Protein AF-A0A812LYB4-F1 (afdb_monomer)

Foldseek 3Di:
DQAPLLVQLLDPDHPLLVSLVVLVVVCVVQVLQSVQNVVLLVCLQVQQDPVDRRGSVLVPPDFLLVSLVVSVVVSVCCCVPVVDDSVCGLVPDPPSSSVSSNVCVVVSVVSNCVDPPNPVCCVVVVVNVVRNVVSNVVVPDPDDPPPPPDPPDD

Secondary structure (DSSP, 8-state):
---HHHHHHTSSS--HHHHHHHHHHHHHH-HHHHHHHHHHHHHHHTT--TT----GGGTTT--HHHHHHHHHHHHHHHHHHH---TTS-TTT---HHHHHHHHHHHHHHHHHHHSSSHHHHHHHHHHHHHHHHHHHHHHTS-------------

Sequence (154 aa):
MKAPLVRALRAKTPDLRKVASTWLDRFAADRHAALAELVQLILVVADLPSQTTVVKEDLQDREPNEVVTELTASLALETTERGADFTQHWLVSREKGAQRVRENYPNIWRELVLAPPVDALLGNLLQLLRAWTLAFAECLRPSDVTPAANHRSQ

Solvent-accessible surface area (backbone atoms only — not comparable to full-atom values): 8882 Å² total; per-residue (Å²): 136,91,40,69,59,51,55,47,36,36,41,97,78,58,60,46,62,59,52,32,53,54,47,50,54,40,32,76,74,38,51,44,50,40,46,18,35,50,51,41,41,49,38,52,69,70,46,50,70,87,82,72,75,55,46,30,78,72,46,57,99,53,58,52,51,61,46,46,52,50,52,51,52,52,52,53,48,45,38,72,77,66,63,56,70,69,84,75,25,41,89,73,37,83,48,69,46,45,44,33,32,62,70,40,49,68,53,40,55,52,33,51,66,72,39,84,70,40,69,75,44,47,59,57,51,48,51,50,49,48,47,42,51,49,29,55,55,56,72,67,52,92,76,82,85,71,75,79,75,80,83,75,80,128

Radius of gyration: 18.03 Å; Cα contacts (8 Å, |Δi|>4): 125; chains: 1; bounding box: 38×56×48 Å

Mean predicted aligned error: 10.41 Å

pLDDT: mean 72.7, std 14.79, range [39.5, 93.38]

Structure (mmCIF, N/CA/C/O backbone):
data_AF-A0A812LYB4-F1
#
_entry.id   AF-A0A812LYB4-F1
#
loop_
_atom_site.group_PDB
_atom_site.id
_atom_site.type_symbol
_atom_site.label_atom_id
_atom_site.label_alt_id
_atom_site.label_comp_id
_atom_site.label_asym_id
_atom_site.label_entity_id
_atom_site.label_seq_id
_atom_site.pdbx_PDB_ins_code
_atom_site.Cartn_x
_atom_site.Cartn_y
_atom_site.Cartn_z
_atom_site.occupancy
_atom_site.B_iso_or_equiv
_atom_site.auth_seq_id
_atom_site.auth_comp_id
_atom_site.auth_asym_id
_atom_site.auth_atom_id
_atom_site.pdbx_PDB_model_num
ATOM 1 N N . MET A 1 1 ? 7.680 -12.376 7.725 1.00 42.12 1 MET A N 1
ATOM 2 C CA . MET A 1 1 ? 7.919 -11.170 6.895 1.00 42.12 1 MET A CA 1
ATOM 3 C C . MET A 1 1 ? 6.550 -10.616 6.503 1.00 42.12 1 MET A C 1
ATOM 5 O O . MET A 1 1 ? 5.828 -11.332 5.824 1.00 42.12 1 MET A O 1
ATOM 9 N N . LYS A 1 2 ? 6.157 -9.444 7.026 1.00 54.75 2 LYS A N 1
ATOM 10 C CA . LYS A 1 2 ? 4.749 -9.008 7.180 1.00 54.75 2 LYS A CA 1
ATOM 11 C C . LYS A 1 2 ? 4.159 -8.126 6.046 1.00 54.75 2 LYS A C 1
ATOM 13 O O . LYS A 1 2 ? 3.094 -7.569 6.234 1.00 54.75 2 LYS A O 1
ATOM 18 N N . ALA A 1 3 ? 4.780 -8.021 4.864 1.00 67.81 3 ALA A N 1
ATOM 19 C CA . ALA A 1 3 ? 4.234 -7.219 3.750 1.00 67.81 3 ALA A CA 1
ATOM 20 C C . ALA A 1 3 ? 4.490 -7.879 2.375 1.00 67.81 3 ALA A C 1
ATOM 22 O O . ALA A 1 3 ? 5.550 -7.661 1.771 1.00 67.81 3 ALA A O 1
ATOM 23 N N . PRO A 1 4 ? 3.569 -8.730 1.882 1.00 82.00 4 PRO A N 1
ATOM 24 C CA . PRO A 1 4 ? 3.719 -9.444 0.614 1.00 82.00 4 PRO A CA 1
ATOM 25 C C . PRO A 1 4 ? 3.932 -8.519 -0.591 1.00 82.00 4 PRO A C 1
ATOM 27 O O . PRO A 1 4 ? 4.794 -8.813 -1.421 1.00 82.0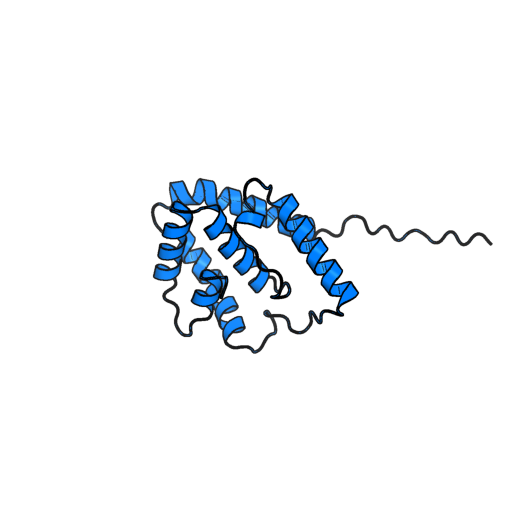0 4 PRO A O 1
ATOM 30 N N . LEU A 1 5 ? 3.221 -7.386 -0.657 1.00 86.94 5 LEU A N 1
ATOM 31 C CA . LEU A 1 5 ? 3.368 -6.408 -1.739 1.00 86.94 5 LEU A CA 1
ATOM 32 C C . LEU A 1 5 ? 4.767 -5.765 -1.775 1.00 86.94 5 LEU A C 1
ATOM 34 O O . LEU A 1 5 ? 5.444 -5.820 -2.800 1.00 86.94 5 LEU A O 1
ATOM 38 N N . VAL A 1 6 ? 5.268 -5.253 -0.644 1.00 86.56 6 VAL A N 1
ATOM 39 C CA . VAL A 1 6 ? 6.634 -4.694 -0.547 1.00 86.56 6 VAL A CA 1
ATOM 40 C C . VAL A 1 6 ? 7.680 -5.745 -0.921 1.00 86.56 6 VAL A C 1
ATOM 42 O O . VAL A 1 6 ? 8.603 -5.472 -1.688 1.00 86.56 6 VAL A O 1
ATOM 45 N N . ARG A 1 7 ? 7.534 -6.981 -0.424 1.00 87.31 7 ARG A N 1
ATOM 46 C CA . ARG A 1 7 ? 8.443 -8.085 -0.765 1.00 87.31 7 ARG A CA 1
ATOM 47 C C . ARG A 1 7 ? 8.448 -8.370 -2.267 1.00 87.31 7 ARG A C 1
ATOM 49 O O . ARG A 1 7 ? 9.522 -8.596 -2.823 1.00 87.31 7 ARG A O 1
ATOM 56 N N . ALA A 1 8 ? 7.282 -8.365 -2.907 1.00 89.81 8 ALA A N 1
ATOM 57 C CA . ALA A 1 8 ? 7.168 -8.590 -4.340 1.00 89.81 8 ALA A CA 1
ATOM 58 C C . ALA A 1 8 ? 7.903 -7.502 -5.137 1.00 89.81 8 ALA A C 1
ATOM 60 O O . ALA A 1 8 ? 8.684 -7.825 -6.027 1.00 89.81 8 ALA A O 1
ATOM 61 N N . LEU A 1 9 ? 7.755 -6.232 -4.753 1.00 88.88 9 LEU A N 1
ATOM 62 C CA . LEU A 1 9 ? 8.406 -5.104 -5.429 1.00 88.88 9 LEU A CA 1
ATOM 63 C C . LEU A 1 9 ? 9.926 -5.016 -5.182 1.00 88.88 9 LEU A C 1
ATOM 65 O O . LEU A 1 9 ? 10.640 -4.401 -5.972 1.00 88.88 9 LEU A O 1
ATOM 69 N N . ARG A 1 10 ? 10.449 -5.669 -4.130 1.00 88.00 10 ARG A N 1
ATOM 70 C CA . ARG A 1 10 ? 11.902 -5.814 -3.873 1.00 88.00 10 ARG A CA 1
ATOM 71 C C . ARG A 1 10 ? 12.581 -6.871 -4.753 1.00 88.00 10 ARG A C 1
ATOM 73 O O . ARG A 1 10 ? 13.821 -6.935 -4.794 1.00 88.00 10 ARG A O 1
ATOM 80 N N . ALA A 1 11 ? 11.808 -7.732 -5.420 1.00 88.12 11 ALA A N 1
ATOM 81 C CA . ALA A 1 11 ? 12.349 -8.788 -6.270 1.00 88.12 11 ALA A CA 1
ATOM 82 C C . ALA A 1 11 ? 13.200 -8.200 -7.407 1.00 88.12 11 ALA A C 1
ATOM 84 O O . ALA A 1 11 ? 12.972 -7.084 -7.860 1.00 88.12 11 ALA A O 1
ATOM 85 N N . LYS A 1 12 ? 14.215 -8.943 -7.866 1.00 86.81 12 LYS A N 1
ATOM 86 C CA . LYS A 1 12 ? 15.143 -8.465 -8.911 1.00 86.81 12 LYS A CA 1
ATOM 87 C C . LYS A 1 12 ? 14.432 -8.191 -10.242 1.00 86.81 12 LYS A C 1
ATOM 89 O O . LYS A 1 12 ? 14.823 -7.275 -10.950 1.00 86.81 12 LYS A O 1
ATOM 94 N N . THR A 1 13 ? 13.422 -8.994 -10.558 1.00 88.31 13 THR A N 1
ATOM 95 C CA . THR A 1 13 ? 12.622 -8.929 -11.786 1.00 88.31 13 THR A CA 1
ATOM 96 C C . THR A 1 13 ? 11.178 -9.294 -11.433 1.00 88.31 13 THR A C 1
ATOM 98 O O . THR A 1 13 ? 10.793 -10.458 -11.581 1.00 88.31 13 THR A O 1
ATOM 101 N N . PRO A 1 14 ? 10.403 -8.367 -10.846 1.00 90.00 14 PRO A N 1
ATOM 102 C CA . PRO A 1 14 ? 9.025 -8.651 -10.486 1.00 90.00 14 PRO A CA 1
ATOM 103 C C . PRO A 1 14 ? 8.144 -8.689 -11.736 1.00 90.00 14 PRO A C 1
ATOM 105 O O . PRO A 1 14 ? 8.209 -7.801 -12.582 1.00 90.00 14 PRO A O 1
ATOM 108 N N . ASP A 1 15 ? 7.283 -9.699 -11.826 1.00 93.38 15 ASP A N 1
ATOM 109 C CA . ASP A 1 15 ? 6.164 -9.695 -12.768 1.00 93.38 15 ASP A CA 1
ATOM 110 C C . ASP A 1 15 ? 5.037 -8.847 -12.167 1.00 93.38 15 ASP A C 1
ATOM 112 O O . ASP A 1 15 ? 4.226 -9.329 -11.375 1.00 93.38 15 ASP A O 1
ATOM 116 N N . LEU A 1 16 ? 5.036 -7.553 -12.485 1.00 91.44 16 LEU A N 1
ATOM 117 C CA . LEU A 1 16 ? 4.128 -6.585 -11.868 1.00 91.44 16 LEU A CA 1
ATOM 118 C C . LEU A 1 16 ? 2.659 -6.851 -12.192 1.00 91.44 16 LEU A C 1
ATOM 120 O O . LEU A 1 16 ? 1.810 -6.630 -11.331 1.00 91.44 16 LEU A O 1
ATOM 124 N N . ARG A 1 17 ? 2.364 -7.404 -13.372 1.00 90.56 17 ARG A N 1
ATOM 125 C CA . ARG A 1 17 ? 1.006 -7.809 -13.742 1.00 90.56 17 ARG A CA 1
ATOM 126 C C . ARG A 1 17 ? 0.517 -8.931 -12.837 1.00 90.56 17 ARG A C 1
ATOM 128 O O . ARG A 1 17 ? -0.581 -8.859 -12.287 1.00 90.56 17 ARG A O 1
ATOM 135 N N . LYS A 1 18 ? 1.353 -9.952 -12.62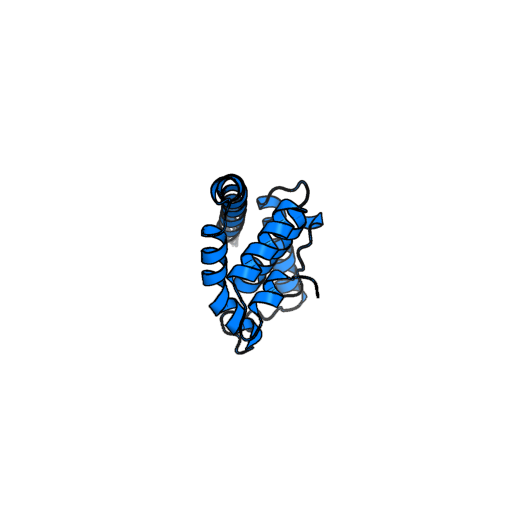5 1.00 91.06 18 LYS A N 1
ATOM 136 C CA . LYS A 1 18 ? 1.040 -11.046 -11.700 1.00 91.06 18 LYS A CA 1
ATOM 137 C C . LYS A 1 18 ? 0.914 -10.555 -10.260 1.00 91.06 18 LYS A C 1
ATOM 139 O O . LYS A 1 18 ? 0.033 -11.020 -9.538 1.00 91.06 18 LYS A O 1
ATOM 144 N N . VAL A 1 19 ? 1.769 -9.623 -9.836 1.00 91.69 19 VAL A N 1
ATOM 145 C CA . VAL A 1 19 ? 1.698 -9.016 -8.497 1.00 91.69 19 VAL A CA 1
ATOM 146 C C . VAL A 1 19 ? 0.380 -8.265 -8.308 1.00 91.69 19 VAL A C 1
ATOM 148 O O . VAL A 1 19 ? -0.278 -8.490 -7.295 1.00 91.69 19 VAL A O 1
ATOM 151 N N . ALA A 1 20 ? -0.028 -7.445 -9.282 1.00 89.06 20 ALA A N 1
ATOM 152 C CA . ALA A 1 20 ? -1.298 -6.722 -9.256 1.00 89.06 20 ALA A CA 1
ATOM 153 C C . ALA A 1 20 ? -2.488 -7.686 -9.193 1.00 89.06 20 ALA A C 1
ATOM 155 O O . ALA A 1 20 ? -3.290 -7.589 -8.271 1.00 89.06 20 ALA A O 1
ATOM 156 N N . SER A 1 21 ? -2.547 -8.673 -10.094 1.00 87.94 21 SER A N 1
ATOM 157 C CA . SER A 1 21 ? -3.603 -9.697 -10.098 1.00 87.94 21 SER A CA 1
ATOM 158 C C . SER A 1 21 ? -3.697 -10.423 -8.755 1.00 87.94 21 SER A C 1
ATOM 160 O O . SER A 1 21 ? -4.769 -10.508 -8.173 1.00 87.94 21 SER A O 1
ATOM 162 N N . THR A 1 22 ? -2.563 -10.874 -8.213 1.00 90.25 22 THR A N 1
ATOM 163 C CA . THR A 1 22 ? -2.536 -11.599 -6.933 1.00 90.25 22 THR A CA 1
ATOM 164 C C . THR A 1 22 ? -2.993 -10.716 -5.770 1.00 90.25 22 THR A C 1
ATOM 166 O O . THR A 1 22 ? -3.641 -11.191 -4.841 1.00 90.25 22 THR A O 1
ATOM 169 N N . TRP A 1 23 ? -2.618 -9.435 -5.773 1.00 90.81 23 TRP A N 1
ATOM 170 C CA . TRP A 1 23 ? -3.058 -8.499 -4.741 1.00 90.81 23 TRP A CA 1
ATOM 171 C C . TRP A 1 23 ? -4.563 -8.228 -4.844 1.00 90.81 23 TRP A C 1
ATOM 173 O O . TRP A 1 23 ? -5.231 -8.191 -3.816 1.00 90.81 23 TRP A O 1
ATOM 183 N N . LEU A 1 24 ? -5.109 -8.119 -6.058 1.00 86.25 24 LEU A N 1
ATOM 184 C CA . LEU A 1 24 ? -6.546 -7.944 -6.288 1.00 86.25 24 LEU A CA 1
ATOM 185 C C . LEU A 1 24 ? -7.359 -9.158 -5.834 1.00 86.25 24 LEU A C 1
ATOM 187 O O . LEU A 1 24 ? -8.387 -8.981 -5.186 1.00 86.25 24 LEU A O 1
ATOM 191 N N . ASP A 1 25 ? -6.863 -10.372 -6.080 1.00 87.50 25 ASP A N 1
ATOM 192 C CA . ASP A 1 25 ? -7.483 -11.597 -5.561 1.00 87.50 25 ASP A CA 1
ATOM 193 C C . ASP A 1 25 ? -7.539 -11.575 -4.024 1.00 87.50 25 ASP A C 1
ATOM 195 O O . ASP A 1 25 ? -8.562 -11.903 -3.420 1.00 87.50 25 ASP A O 1
ATOM 199 N N . ARG A 1 26 ? -6.457 -11.122 -3.371 1.00 88.19 26 ARG A N 1
ATOM 20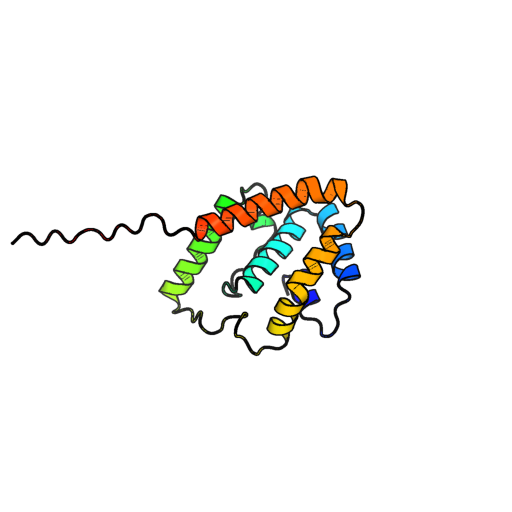0 C CA . ARG A 1 26 ? -6.440 -10.931 -1.912 1.00 88.19 26 ARG A CA 1
ATOM 201 C C . ARG A 1 26 ? -7.382 -9.821 -1.463 1.00 88.19 26 ARG A C 1
ATOM 203 O O . ARG A 1 26 ? -8.041 -9.996 -0.450 1.00 88.19 26 ARG A O 1
ATOM 210 N N . PHE A 1 27 ? -7.466 -8.714 -2.195 1.00 86.56 27 PHE A N 1
ATOM 211 C CA . PHE A 1 27 ? -8.367 -7.606 -1.880 1.00 86.56 27 PHE A CA 1
ATOM 212 C C . PHE A 1 27 ? -9.837 -8.023 -1.950 1.00 86.56 27 PHE A C 1
ATOM 214 O O . PHE A 1 27 ? -10.624 -7.630 -1.092 1.00 86.56 27 PHE A O 1
ATOM 221 N N . ALA A 1 28 ? -10.198 -8.854 -2.929 1.00 84.19 28 ALA A N 1
ATOM 222 C CA . ALA A 1 28 ? -11.535 -9.425 -3.037 1.00 84.19 28 ALA A CA 1
ATOM 223 C C . ALA A 1 28 ? -11.856 -10.400 -1.887 1.00 84.19 28 ALA A C 1
ATOM 225 O O . ALA A 1 28 ? -13.008 -10.485 -1.467 1.00 84.19 28 ALA A O 1
ATOM 226 N N . ALA A 1 29 ? -10.852 -11.116 -1.368 1.00 88.31 29 ALA A N 1
ATOM 227 C CA . ALA A 1 29 ? -11.018 -12.077 -0.277 1.00 88.31 29 ALA A CA 1
ATOM 228 C C . ALA A 1 29 ? -11.002 -11.438 1.128 1.00 88.31 29 ALA A C 1
ATOM 230 O O . ALA A 1 29 ? -11.824 -11.785 1.972 1.00 88.31 29 ALA A O 1
ATOM 231 N N . ASP A 1 30 ? -10.070 -10.518 1.388 1.00 88.69 30 ASP A N 1
ATOM 232 C CA . ASP A 1 30 ? -9.905 -9.790 2.651 1.00 88.69 30 ASP A CA 1
ATOM 233 C C . ASP A 1 30 ? -9.443 -8.352 2.359 1.00 88.69 30 ASP A C 1
ATOM 235 O O . ASP A 1 30 ? -8.253 -8.049 2.201 1.00 88.69 30 ASP A O 1
ATOM 239 N N . ARG A 1 31 ? -10.427 -7.449 2.294 1.00 85.12 31 ARG A N 1
ATOM 240 C CA . ARG A 1 31 ? -10.221 -6.036 1.963 1.00 85.12 31 ARG A CA 1
ATOM 241 C C . ARG A 1 31 ? -9.253 -5.350 2.926 1.00 85.12 31 ARG A C 1
ATOM 243 O O . ARG A 1 31 ? -8.380 -4.608 2.484 1.00 85.12 31 ARG A O 1
ATOM 250 N N . HIS A 1 32 ? -9.407 -5.568 4.231 1.00 85.94 32 HIS A N 1
ATOM 251 C CA . HIS A 1 32 ? -8.624 -4.858 5.246 1.00 85.94 32 HIS A CA 1
ATOM 252 C C . HIS A 1 32 ? -7.168 -5.326 5.248 1.00 85.94 32 HIS A C 1
ATOM 254 O O . HIS A 1 32 ? -6.263 -4.496 5.318 1.00 85.94 32 HIS A O 1
ATOM 260 N N . ALA A 1 33 ? -6.920 -6.627 5.066 1.00 87.69 33 ALA A N 1
ATOM 261 C CA . ALA A 1 33 ? -5.560 -7.142 4.927 1.00 87.69 33 ALA A CA 1
ATOM 262 C C . ALA A 1 33 ? -4.857 -6.598 3.678 1.00 87.69 33 ALA A C 1
ATOM 264 O O . ALA A 1 33 ? -3.715 -6.144 3.758 1.00 87.69 33 ALA A O 1
ATOM 265 N N . ALA A 1 34 ? -5.539 -6.584 2.532 1.00 87.31 34 ALA A N 1
ATOM 266 C CA . ALA A 1 34 ? -4.964 -6.053 1.301 1.00 87.31 34 ALA A CA 1
ATOM 267 C C . ALA A 1 34 ? -4.701 -4.537 1.376 1.00 87.31 34 ALA A C 1
ATOM 269 O O . ALA A 1 34 ? -3.677 -4.071 0.868 1.00 87.31 34 ALA A O 1
ATOM 270 N N . LEU A 1 35 ? -5.580 -3.776 2.042 1.00 85.19 35 LEU A N 1
ATOM 271 C CA . LEU A 1 35 ? -5.365 -2.352 2.316 1.00 85.19 35 LEU A CA 1
ATOM 272 C C . LEU A 1 35 ? -4.174 -2.122 3.248 1.00 85.19 35 LEU A C 1
ATOM 274 O O . LEU A 1 35 ? -3.372 -1.239 2.965 1.00 85.19 35 LEU A O 1
ATOM 278 N N . ALA A 1 36 ? -4.000 -2.933 4.294 1.00 86.94 36 ALA A N 1
ATOM 279 C CA . ALA A 1 36 ? -2.847 -2.834 5.188 1.00 86.94 36 ALA A CA 1
ATOM 280 C C . ALA A 1 36 ? -1.526 -3.023 4.428 1.00 86.94 36 ALA A C 1
ATOM 282 O O . ALA A 1 36 ? -0.582 -2.260 4.623 1.00 86.94 36 ALA A O 1
ATOM 283 N N . GLU A 1 37 ? -1.477 -3.958 3.470 1.00 88.00 37 GLU A N 1
ATOM 284 C CA . GLU A 1 37 ? -0.313 -4.113 2.586 1.00 88.00 37 GLU A CA 1
ATOM 285 C C . GLU A 1 37 ? -0.039 -2.872 1.724 1.00 88.00 37 GLU A C 1
ATOM 287 O O . GLU A 1 37 ? 1.121 -2.540 1.464 1.00 88.00 37 GLU A O 1
ATOM 292 N N . LEU A 1 38 ? -1.098 -2.207 1.257 1.00 85.75 38 LEU A N 1
ATOM 293 C CA . LEU A 1 38 ? -1.003 -1.029 0.401 1.00 85.75 38 LEU A CA 1
ATOM 294 C C . LEU A 1 38 ? -0.578 0.209 1.192 1.00 85.75 38 LEU A C 1
ATOM 296 O O . LEU A 1 38 ? 0.315 0.931 0.756 1.00 85.75 38 LEU A O 1
ATOM 300 N N . VAL A 1 39 ? -1.151 0.409 2.381 1.00 82.06 39 VAL A N 1
ATOM 301 C CA . VAL A 1 39 ? -0.727 1.446 3.327 1.00 82.06 39 VAL A CA 1
ATOM 302 C C . VAL A 1 39 ? 0.729 1.214 3.706 1.00 82.06 39 VAL A C 1
ATOM 304 O O . VAL A 1 39 ? 1.533 2.126 3.576 1.00 82.06 39 VAL A O 1
ATOM 307 N N . GLN A 1 40 ? 1.122 -0.016 4.046 1.00 83.69 40 GLN A N 1
ATOM 308 C CA . GLN A 1 40 ? 2.520 -0.337 4.328 1.00 83.69 40 GLN A CA 1
ATOM 309 C C . GLN A 1 40 ? 3.450 0.004 3.156 1.00 83.69 40 GLN A C 1
ATOM 311 O O . GLN A 1 40 ? 4.549 0.507 3.382 1.00 83.69 40 GLN A O 1
ATOM 316 N N . LEU A 1 41 ? 3.039 -0.261 1.910 1.00 84.06 41 LEU A N 1
ATOM 317 C CA . LEU A 1 41 ? 3.808 0.136 0.729 1.00 84.06 41 LEU A CA 1
ATOM 318 C C . LEU A 1 41 ? 3.950 1.660 0.636 1.00 84.06 41 LEU A C 1
ATOM 320 O O . LEU A 1 41 ? 5.050 2.139 0.367 1.00 84.06 41 LEU A O 1
ATOM 324 N N . ILE A 1 42 ? 2.869 2.407 0.879 1.00 80.06 42 ILE A N 1
ATOM 325 C CA . ILE A 1 42 ? 2.893 3.873 0.913 1.00 80.06 42 ILE A CA 1
ATOM 326 C C . ILE A 1 42 ? 3.848 4.353 2.002 1.00 80.06 42 ILE A C 1
ATOM 328 O O . ILE A 1 42 ? 4.710 5.160 1.694 1.00 80.06 42 ILE A O 1
ATOM 332 N N . LEU A 1 43 ? 3.778 3.814 3.224 1.00 76.69 43 LEU A N 1
ATOM 333 C CA . LEU A 1 43 ? 4.683 4.177 4.321 1.00 76.69 43 LEU A CA 1
ATOM 334 C C . LEU A 1 43 ? 6.149 3.867 3.986 1.00 76.69 43 LEU A C 1
ATOM 336 O O . LEU A 1 43 ? 7.026 4.663 4.290 1.00 76.69 43 LEU A O 1
ATOM 340 N N . VAL A 1 44 ? 6.422 2.739 3.322 1.00 76.94 44 VAL A N 1
ATOM 341 C CA . VAL A 1 44 ? 7.777 2.358 2.883 1.00 76.94 44 VAL A CA 1
ATOM 342 C C . VAL A 1 44 ? 8.314 3.302 1.803 1.00 76.94 44 VAL A C 1
ATOM 344 O O . VAL A 1 44 ? 9.504 3.604 1.787 1.00 76.94 44 VAL A O 1
ATOM 347 N N . VAL A 1 45 ? 7.462 3.771 0.888 1.00 74.62 45 VAL A N 1
ATOM 348 C CA . VAL A 1 45 ? 7.852 4.719 -0.173 1.00 74.62 45 VAL A CA 1
ATOM 349 C C . VAL A 1 45 ? 7.935 6.156 0.345 1.00 74.62 45 VAL A C 1
ATOM 351 O O . VAL A 1 45 ? 8.834 6.889 -0.060 1.00 74.62 45 VAL A O 1
ATOM 354 N N . ALA A 1 46 ? 7.025 6.532 1.246 1.00 70.00 46 ALA A N 1
ATOM 355 C CA . ALA A 1 46 ? 7.022 7.777 2.013 1.00 70.00 46 ALA A CA 1
ATOM 356 C C . ALA A 1 46 ? 8.070 7.780 3.128 1.00 70.00 46 ALA A C 1
ATOM 358 O O . ALA A 1 46 ? 8.236 8.793 3.801 1.00 70.00 46 ALA A O 1
ATOM 359 N N . ASP A 1 47 ? 8.792 6.667 3.273 1.00 66.00 47 ASP A N 1
ATOM 360 C CA . ASP A 1 47 ? 10.023 6.585 4.031 1.00 66.00 47 ASP A CA 1
ATOM 361 C C . ASP A 1 47 ? 9.851 6.825 5.538 1.00 66.00 47 ASP A C 1
ATOM 363 O O . ASP A 1 47 ? 10.677 7.420 6.230 1.00 66.00 47 ASP A O 1
ATOM 367 N N . LEU A 1 48 ? 8.735 6.318 6.052 1.00 64.00 48 LEU A N 1
ATOM 368 C CA . LEU A 1 48 ? 8.455 6.282 7.477 1.00 64.00 48 LEU A CA 1
ATOM 369 C C . LEU A 1 48 ? 9.134 5.035 8.076 1.00 64.00 48 LEU A C 1
ATOM 371 O O . LEU A 1 48 ? 9.136 3.975 7.436 1.00 64.00 48 LEU A O 1
ATOM 375 N N . PRO A 1 49 ? 9.760 5.130 9.267 1.00 55.94 49 PRO A N 1
ATOM 376 C CA . PRO A 1 49 ? 10.606 4.082 9.815 1.00 55.94 49 PRO A CA 1
ATOM 377 C C . PRO A 1 49 ? 9.936 2.707 9.802 1.00 55.94 49 PRO A C 1
ATOM 379 O O . PRO A 1 49 ? 8.817 2.497 10.269 1.00 55.94 49 PRO A O 1
ATOM 382 N N . SER A 1 50 ? 10.696 1.742 9.277 1.00 54.62 50 SER A N 1
ATOM 383 C CA . SER A 1 50 ? 10.294 0.352 9.006 1.00 54.62 50 SER A CA 1
ATOM 384 C C . SER A 1 50 ? 9.764 -0.455 10.202 1.00 54.62 50 SER A C 1
ATOM 386 O O . SER A 1 50 ? 9.365 -1.607 10.023 1.00 54.62 50 SER A O 1
ATOM 388 N N . GLN A 1 51 ? 9.781 0.113 11.410 1.00 57.50 51 GLN A N 1
ATOM 389 C CA . GLN A 1 51 ? 9.265 -0.530 12.618 1.00 57.50 51 GLN A CA 1
ATOM 390 C C . GLN A 1 51 ? 7.736 -0.494 12.678 1.00 57.50 51 GLN A C 1
ATOM 392 O O . GLN A 1 51 ? 7.133 -1.409 13.241 1.00 57.50 51 GLN A O 1
ATOM 397 N N . THR A 1 52 ? 7.105 0.482 12.018 1.00 65.19 52 THR A N 1
ATOM 398 C CA . THR A 1 52 ? 5.646 0.570 11.963 1.00 65.19 52 THR A CA 1
ATOM 399 C C . THR A 1 52 ? 5.115 -0.454 10.964 1.00 65.19 52 THR A C 1
ATOM 401 O O . THR A 1 52 ? 5.198 -0.271 9.745 1.00 65.19 52 THR A O 1
ATOM 404 N N . THR A 1 53 ? 4.628 -1.581 11.490 1.00 75.62 53 THR A N 1
ATOM 405 C CA . THR A 1 53 ? 3.920 -2.588 10.698 1.00 75.62 53 THR A CA 1
ATOM 406 C C . THR A 1 53 ? 2.429 -2.323 10.771 1.00 75.62 53 THR A C 1
ATOM 408 O O . THR A 1 53 ? 1.867 -2.451 11.852 1.00 75.62 53 THR A O 1
ATOM 411 N N . VAL A 1 54 ? 1.804 -2.042 9.631 1.00 80.44 54 VAL A N 1
ATOM 412 C CA . VAL A 1 54 ? 0.345 -1.934 9.528 1.00 80.44 54 VAL A CA 1
ATOM 413 C C . VAL A 1 54 ? -0.238 -3.320 9.275 1.00 80.44 54 VAL A C 1
ATOM 415 O O . VAL A 1 54 ? 0.142 -4.005 8.320 1.00 80.44 54 VAL A O 1
ATOM 418 N N . VAL A 1 55 ? -1.148 -3.749 10.141 1.00 86.38 55 VAL A N 1
ATOM 419 C CA . VAL A 1 55 ? -1.931 -4.981 10.017 1.00 86.38 55 VAL A CA 1
ATOM 420 C C . VAL A 1 55 ? -3.403 -4.655 9.770 1.00 86.38 55 VAL A C 1
ATOM 422 O O . VAL A 1 55 ? -3.825 -3.504 9.835 1.00 86.38 55 VAL A O 1
ATOM 425 N N . LYS A 1 56 ? -4.210 -5.664 9.427 1.00 86.06 56 LYS A N 1
ATOM 426 C CA . LYS A 1 56 ? -5.621 -5.436 9.085 1.00 86.06 56 LYS A CA 1
ATOM 427 C C . LYS A 1 56 ? -6.421 -4.887 10.265 1.00 86.06 56 LYS A C 1
ATOM 429 O O . LYS A 1 56 ? -7.332 -4.098 10.052 1.00 86.06 56 LYS A O 1
ATOM 434 N N . GLU A 1 57 ? -6.066 -5.291 11.483 1.00 88.88 57 GLU A N 1
ATOM 435 C CA . GLU A 1 57 ? -6.708 -4.865 12.725 1.00 88.88 57 GLU A CA 1
ATOM 436 C C . GLU A 1 57 ? -6.528 -3.360 12.964 1.00 88.88 57 GLU A C 1
ATOM 438 O O . GLU A 1 57 ? -7.410 -2.729 13.533 1.00 88.88 57 GLU A O 1
ATOM 443 N N . ASP A 1 58 ? -5.445 -2.769 12.449 1.00 81.75 58 ASP A N 1
ATOM 444 C CA . ASP A 1 58 ? -5.210 -1.324 12.530 1.00 81.75 58 ASP A CA 1
ATOM 445 C C . ASP A 1 58 ? -6.159 -0.528 11.623 1.00 81.75 58 ASP A C 1
ATOM 447 O O . ASP A 1 58 ? -6.305 0.677 11.803 1.00 81.75 58 ASP A O 1
ATOM 451 N N . LEU A 1 59 ? -6.774 -1.182 10.629 1.00 83.06 59 LEU A N 1
ATOM 452 C CA . LEU A 1 59 ? -7.635 -0.558 9.619 1.00 83.06 59 LEU A CA 1
ATOM 453 C C . LEU A 1 59 ? -9.110 -0.926 9.762 1.00 83.06 59 LEU A C 1
ATOM 455 O O . LEU A 1 59 ? -9.975 -0.272 9.180 1.00 83.06 59 LEU A O 1
ATOM 459 N N . GLN A 1 60 ? -9.396 -2.035 10.434 1.00 84.19 60 GLN A N 1
ATOM 460 C CA . GLN A 1 60 ? -10.733 -2.593 10.491 1.00 84.19 60 GLN A CA 1
ATOM 461 C C . GLN A 1 60 ? -11.651 -1.674 11.305 1.00 84.19 60 GLN A C 1
ATOM 463 O O . GLN A 1 60 ? -11.353 -1.367 12.452 1.00 84.19 60 GLN A O 1
ATOM 468 N N . ASP A 1 61 ? -12.771 -1.268 10.701 1.00 83.44 61 ASP A N 1
ATOM 469 C CA . ASP A 1 61 ? -13.795 -0.405 11.312 1.00 83.44 61 ASP A CA 1
ATOM 470 C C . ASP A 1 61 ? -13.283 0.983 11.749 1.00 83.44 61 ASP A C 1
ATOM 472 O O . ASP A 1 61 ? -13.889 1.637 12.596 1.00 83.44 61 ASP A O 1
ATOM 476 N N . ARG A 1 62 ? -12.178 1.445 11.148 1.00 80.62 62 ARG A N 1
ATOM 477 C CA . ARG A 1 62 ? -11.546 2.735 11.442 1.00 80.62 62 ARG A CA 1
ATOM 478 C C . ARG A 1 62 ? -11.519 3.648 10.228 1.00 80.62 62 ARG A C 1
ATOM 480 O O . ARG A 1 62 ? -11.329 3.197 9.096 1.00 80.62 62 ARG A O 1
ATOM 487 N N . GLU A 1 63 ? -11.656 4.947 10.473 1.00 82.06 63 GLU A N 1
ATOM 488 C CA . GLU A 1 63 ? -11.555 5.949 9.415 1.00 82.06 63 GLU A CA 1
ATOM 489 C C . GLU A 1 63 ? -10.080 6.211 9.051 1.00 82.06 63 GLU A C 1
ATOM 491 O O . GLU A 1 63 ? -9.229 6.289 9.943 1.00 82.06 63 GLU A O 1
ATOM 496 N N . PRO A 1 64 ? -9.737 6.407 7.760 1.00 77.94 64 PRO A N 1
ATOM 497 C CA . PRO A 1 64 ? -8.356 6.645 7.325 1.00 77.94 64 PRO A CA 1
ATOM 498 C C . PRO A 1 64 ? -7.647 7.780 8.077 1.00 77.94 64 PRO A C 1
ATOM 500 O O . PRO A 1 64 ? -6.463 7.666 8.385 1.00 77.94 64 PRO A O 1
ATOM 503 N N . ASN A 1 65 ? -8.374 8.851 8.411 1.00 75.88 65 ASN A N 1
ATOM 504 C CA . ASN A 1 65 ? -7.836 9.986 9.162 1.00 75.88 65 ASN A CA 1
ATOM 505 C C . ASN A 1 65 ? -7.357 9.583 10.563 1.00 75.88 65 ASN A C 1
ATOM 507 O O . ASN A 1 65 ? -6.265 9.975 10.958 1.00 75.88 65 ASN A O 1
ATOM 511 N N . GLU A 1 66 ? -8.127 8.768 11.288 1.00 80.31 66 GLU A N 1
ATOM 512 C CA . GLU A 1 66 ? -7.771 8.316 12.639 1.00 80.31 66 GLU A CA 1
ATOM 513 C C . GLU A 1 66 ? -6.487 7.486 12.616 1.00 80.31 66 GLU A C 1
ATOM 515 O O . GLU A 1 66 ? -5.577 7.706 13.417 1.00 80.31 66 GLU A O 1
ATOM 520 N N . VAL A 1 67 ? -6.390 6.572 11.648 1.00 80.12 67 VAL A N 1
ATOM 521 C CA . VAL A 1 67 ? -5.217 5.711 11.497 1.00 80.12 67 VAL A CA 1
ATOM 522 C C . VAL A 1 67 ? -3.987 6.532 11.116 1.00 80.12 67 VAL A C 1
ATOM 524 O O . VAL A 1 67 ? -2.924 6.351 11.703 1.00 80.12 67 VAL A O 1
ATOM 527 N N . VAL A 1 68 ? -4.106 7.458 10.158 1.00 77.00 68 VAL A N 1
ATOM 528 C CA . VAL A 1 68 ? -2.979 8.313 9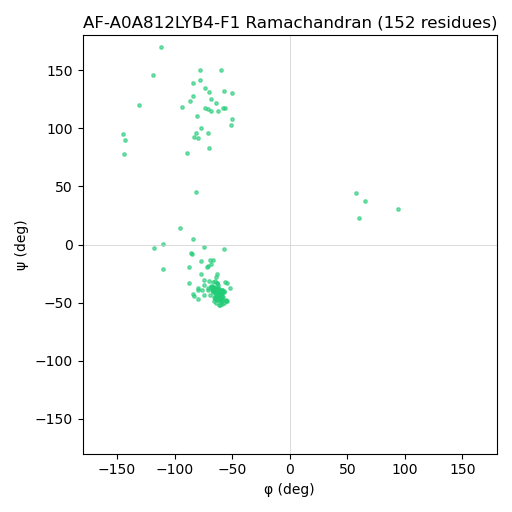.755 1.00 77.00 68 VAL A CA 1
ATOM 529 C C . VAL A 1 68 ? -2.515 9.202 10.908 1.00 77.00 68 VAL A C 1
ATOM 531 O O . VAL A 1 68 ? -1.309 9.326 11.115 1.00 77.00 68 VAL A O 1
ATOM 534 N N . THR A 1 69 ? -3.429 9.780 11.692 1.00 76.50 69 THR A N 1
ATOM 535 C CA . THR A 1 69 ? -3.069 10.581 12.870 1.00 76.50 69 THR A CA 1
ATOM 536 C C . THR A 1 69 ? -2.287 9.761 13.896 1.00 76.50 69 THR A C 1
ATOM 538 O O . THR A 1 69 ? -1.248 10.222 14.370 1.00 76.50 69 THR A O 1
ATOM 541 N N . GLU A 1 70 ? -2.725 8.541 14.211 1.00 79.62 70 GLU A N 1
ATOM 542 C CA . GLU A 1 70 ? -2.015 7.661 15.148 1.00 79.62 70 GLU A CA 1
ATOM 543 C C . GLU A 1 70 ? -0.658 7.195 14.624 1.00 79.62 70 GLU A C 1
ATOM 545 O O . GLU A 1 70 ? 0.319 7.172 15.380 1.00 79.62 70 GLU A O 1
ATOM 550 N N . LEU A 1 71 ? -0.574 6.852 13.335 1.00 76.31 71 LEU A N 1
ATOM 551 C CA . LEU A 1 71 ? 0.689 6.501 12.692 1.00 76.31 71 LEU A CA 1
ATOM 552 C C . LEU A 1 71 ? 1.666 7.675 12.794 1.00 76.31 71 LEU A C 1
ATOM 554 O O . LEU A 1 71 ? 2.783 7.496 13.268 1.00 76.31 71 LEU A O 1
ATOM 558 N N . THR A 1 72 ? 1.244 8.890 12.441 1.00 74.25 72 THR A N 1
ATOM 559 C CA . THR A 1 72 ? 2.102 10.078 12.538 1.00 74.25 72 THR A CA 1
ATOM 560 C C . THR A 1 72 ? 2.505 10.389 13.977 1.00 74.25 72 THR A C 1
ATOM 562 O O . THR A 1 72 ? 3.669 10.702 14.224 1.00 74.25 72 THR A O 1
ATOM 565 N N . ALA A 1 73 ? 1.587 10.269 14.939 1.00 74.44 73 ALA A N 1
ATOM 566 C CA . ALA A 1 73 ? 1.896 10.475 16.352 1.00 74.44 73 ALA A CA 1
ATOM 567 C C . ALA A 1 73 ? 2.934 9.459 16.860 1.00 74.44 73 ALA A C 1
ATOM 569 O O . ALA A 1 73 ? 3.899 9.843 17.521 1.00 74.44 73 ALA A O 1
ATOM 570 N N . SER A 1 74 ? 2.785 8.183 16.494 1.00 73.75 74 SER A N 1
ATOM 571 C CA . SER A 1 74 ? 3.734 7.116 16.841 1.00 73.75 74 SER A CA 1
ATOM 572 C C . SER A 1 74 ? 5.122 7.391 16.263 1.00 73.75 74 SER A C 1
ATOM 574 O O . SER A 1 74 ? 6.130 7.275 16.957 1.00 73.75 74 SER A O 1
ATOM 576 N N . LEU A 1 75 ? 5.176 7.843 15.011 1.00 68.88 75 LEU A N 1
ATOM 577 C CA . LEU A 1 75 ? 6.416 8.207 14.328 1.00 68.88 75 LEU A CA 1
ATOM 578 C C . LEU A 1 75 ? 7.092 9.440 14.950 1.00 68.88 75 LEU A C 1
ATOM 580 O O . LEU A 1 75 ? 8.316 9.470 15.101 1.00 68.88 75 LEU A O 1
ATOM 584 N N . ALA A 1 76 ? 6.317 10.448 15.358 1.00 68.69 76 ALA A N 1
ATOM 585 C CA . ALA A 1 76 ? 6.825 11.628 16.058 1.00 68.69 76 ALA A CA 1
ATOM 586 C C . ALA A 1 76 ? 7.379 11.280 17.452 1.00 68.69 76 ALA A C 1
ATOM 588 O O . ALA A 1 76 ? 8.418 11.808 17.860 1.00 68.69 76 ALA A O 1
ATOM 589 N N . LEU A 1 77 ? 6.738 10.353 18.167 1.00 68.62 77 LEU A N 1
ATOM 590 C CA . LEU A 1 77 ? 7.248 9.833 19.436 1.00 68.62 77 LEU A CA 1
ATOM 591 C C . LEU A 1 77 ? 8.562 9.067 19.230 1.00 68.62 77 LEU A C 1
ATOM 593 O O . LEU A 1 77 ? 9.545 9.367 19.904 1.00 68.62 77 LEU A O 1
ATOM 597 N N . GLU A 1 78 ? 8.643 8.175 18.236 1.00 64.62 78 GLU A N 1
ATOM 598 C CA . GLU A 1 78 ? 9.890 7.465 17.907 1.00 64.62 78 GLU A CA 1
ATOM 599 C C . GLU A 1 78 ? 11.035 8.422 17.537 1.00 64.62 78 GLU A C 1
ATOM 601 O O . GLU A 1 78 ? 12.175 8.225 17.969 1.00 64.62 78 GLU A O 1
ATOM 606 N N . THR A 1 79 ? 10.731 9.486 16.787 1.00 61.16 79 THR A N 1
ATOM 607 C CA . THR A 1 79 ? 11.676 10.570 16.463 1.00 61.16 79 THR A CA 1
ATOM 608 C C . THR A 1 79 ? 12.286 11.172 17.722 1.00 61.16 79 THR A C 1
ATOM 610 O O . THR A 1 79 ? 13.504 11.332 17.821 1.00 61.16 79 THR A O 1
ATOM 613 N N . THR A 1 80 ? 11.423 11.499 18.681 1.00 62.03 80 THR A N 1
ATOM 614 C CA . THR A 1 80 ? 11.769 12.285 19.864 1.00 62.03 80 THR A CA 1
ATOM 615 C C . THR A 1 80 ? 12.463 11.432 20.925 1.00 62.03 80 THR A C 1
ATOM 617 O O . THR A 1 80 ? 13.417 11.882 21.553 1.00 62.03 80 THR A O 1
ATOM 620 N N . GLU A 1 81 ? 12.021 10.187 21.109 1.00 62.12 81 GLU A N 1
ATOM 621 C CA . GLU A 1 81 ? 12.510 9.298 22.167 1.00 62.12 81 GLU A CA 1
ATOM 622 C C . GLU A 1 81 ? 13.744 8.487 21.763 1.00 62.12 81 GLU A C 1
ATOM 624 O O . GLU A 1 81 ? 14.588 8.185 22.608 1.00 62.12 81 GLU A O 1
ATOM 629 N N . ARG A 1 82 ? 13.861 8.103 20.485 1.00 57.25 82 ARG A N 1
ATOM 630 C CA . ARG A 1 82 ? 14.915 7.182 20.021 1.00 57.25 82 ARG A CA 1
ATOM 631 C C . ARG A 1 82 ? 15.975 7.845 19.150 1.00 57.25 82 ARG A C 1
ATOM 633 O O . ARG A 1 82 ? 16.895 7.157 18.714 1.00 57.25 82 ARG A O 1
ATOM 640 N N . GLY A 1 83 ? 15.857 9.153 18.900 1.00 54.12 83 GLY A N 1
ATOM 641 C CA . GLY A 1 83 ? 16.751 9.875 17.997 1.00 54.12 83 GLY A CA 1
ATOM 642 C C . GLY A 1 83 ? 16.736 9.254 16.604 1.00 54.12 83 GLY A C 1
ATOM 643 O O . GLY A 1 83 ? 17.797 8.995 16.039 1.00 54.12 83 GLY A O 1
ATOM 644 N N . ALA A 1 84 ? 15.540 8.922 16.102 1.00 54.03 84 ALA A N 1
ATOM 645 C CA . ALA A 1 84 ? 15.399 8.258 14.815 1.00 54.03 84 ALA A CA 1
ATOM 646 C C . ALA A 1 84 ? 16.077 9.103 13.727 1.00 54.03 84 ALA A C 1
ATOM 648 O O . ALA A 1 84 ? 15.723 10.258 13.490 1.00 54.03 84 ALA A O 1
ATOM 649 N N . ASP A 1 85 ? 17.099 8.525 13.101 1.00 53.12 85 ASP A N 1
ATOM 650 C CA . ASP A 1 85 ? 17.830 9.162 12.020 1.00 53.12 85 ASP A CA 1
ATOM 651 C C . ASP A 1 85 ? 17.046 8.985 10.718 1.00 53.12 85 ASP A C 1
ATOM 653 O O . ASP A 1 85 ? 17.142 7.961 10.037 1.00 53.12 85 ASP A O 1
ATOM 657 N N . PHE A 1 86 ? 16.254 10.000 10.379 1.00 53.97 86 PHE A N 1
ATOM 658 C CA . PHE A 1 86 ? 15.520 10.044 9.117 1.00 53.97 86 PHE A CA 1
ATOM 659 C C . PHE A 1 86 ? 16.450 10.165 7.910 1.00 53.97 86 PHE A C 1
ATOM 661 O O . PHE A 1 86 ? 16.008 9.899 6.806 1.00 53.97 86 PHE A O 1
ATOM 668 N N . THR A 1 87 ? 17.742 10.484 8.072 1.00 45.59 87 THR A N 1
ATOM 669 C CA . THR A 1 87 ? 18.651 10.687 6.931 1.00 45.59 87 THR A CA 1
ATOM 670 C C . THR A 1 87 ? 18.975 9.407 6.154 1.00 45.59 87 THR A C 1
ATOM 672 O O . THR A 1 87 ? 19.433 9.487 5.011 1.00 45.59 87 THR A O 1
ATOM 675 N N . GLN A 1 88 ? 18.661 8.220 6.694 1.00 49.72 88 GLN A N 1
ATOM 676 C CA . GLN A 1 88 ? 18.701 6.945 5.959 1.00 49.72 88 GLN A CA 1
ATOM 677 C C . GLN A 1 88 ? 17.451 6.718 5.104 1.00 49.72 88 GLN A C 1
ATOM 679 O O . GLN A 1 88 ? 16.888 5.622 5.053 1.00 49.72 88 GLN A O 1
ATOM 684 N N . HIS A 1 89 ? 17.053 7.770 4.398 1.00 56.16 89 HIS A N 1
ATOM 685 C CA . HIS A 1 89 ? 15.842 7.796 3.612 1.00 56.16 89 HIS A CA 1
ATOM 686 C C . HIS A 1 89 ? 15.820 6.676 2.565 1.00 56.16 89 HIS A C 1
ATOM 688 O O . HIS A 1 89 ? 16.765 6.564 1.798 1.00 56.16 89 HIS A O 1
ATOM 694 N N . TRP A 1 90 ? 14.763 5.883 2.404 1.00 57.16 90 TRP A N 1
ATOM 695 C CA . TRP A 1 90 ? 14.585 4.947 1.284 1.00 57.16 90 TRP A CA 1
ATOM 696 C C . TRP A 1 90 ? 14.708 5.658 -0.068 1.00 57.16 90 TRP A C 1
ATOM 698 O O . TRP A 1 90 ? 15.271 5.086 -1.004 1.00 57.16 90 TRP A O 1
ATOM 708 N N . LEU A 1 91 ? 14.279 6.926 -0.152 1.00 52.44 91 LEU A N 1
ATOM 709 C CA . LEU A 1 91 ? 14.469 7.819 -1.304 1.00 52.44 91 LEU A CA 1
ATOM 710 C C . LEU A 1 91 ? 15.930 8.251 -1.546 1.00 52.44 91 LEU A C 1
ATOM 712 O O . LEU A 1 91 ? 16.252 8.654 -2.664 1.00 52.44 91 LEU A O 1
ATOM 716 N N . VAL A 1 92 ? 16.840 8.097 -0.582 1.00 56.66 92 VAL A N 1
ATOM 717 C CA . VAL A 1 92 ? 18.297 8.301 -0.770 1.00 56.66 92 VAL A CA 1
ATOM 718 C C . VAL A 1 92 ? 19.117 7.028 -0.517 1.00 56.66 92 VAL A C 1
ATOM 720 O O . VAL A 1 92 ? 20.328 6.995 -0.741 1.00 56.66 92 VAL A O 1
ATOM 723 N N . SER A 1 93 ? 18.448 5.950 -0.108 1.00 63.28 93 SER A N 1
ATOM 724 C CA . SER A 1 93 ? 19.049 4.694 0.304 1.00 63.28 93 SER A CA 1
ATOM 725 C C . SER A 1 93 ? 19.637 4.012 -0.910 1.00 63.28 93 SER A C 1
ATOM 727 O O . SER A 1 93 ? 18.995 3.845 -1.951 1.00 63.28 93 SER A O 1
ATOM 729 N N . ARG A 1 94 ? 20.887 3.585 -0.764 1.00 67.31 94 ARG A N 1
ATOM 730 C CA . ARG A 1 94 ? 21.593 2.796 -1.776 1.00 67.31 94 ARG A CA 1
ATOM 731 C C . ARG A 1 94 ? 21.281 1.302 -1.659 1.00 67.31 94 ARG A C 1
ATOM 733 O O . ARG A 1 94 ? 21.862 0.498 -2.387 1.00 67.31 94 ARG A O 1
ATOM 740 N N . GLU A 1 95 ? 20.376 0.906 -0.756 1.00 79.56 95 GLU A N 1
ATOM 741 C CA . GLU A 1 95 ? 19.931 -0.480 -0.673 1.00 79.56 95 GLU A CA 1
ATOM 742 C C . GLU A 1 95 ? 19.208 -0.866 -1.969 1.00 79.56 95 GLU A C 1
ATOM 744 O O . GLU A 1 95 ? 18.189 -0.285 -2.347 1.00 79.56 95 GLU A O 1
ATOM 749 N N . LYS A 1 96 ? 19.707 -1.908 -2.643 1.00 80.31 96 LYS A N 1
ATOM 750 C CA . LYS A 1 96 ? 19.130 -2.402 -3.903 1.00 80.31 96 LYS A CA 1
ATOM 751 C C . LYS A 1 96 ? 17.648 -2.766 -3.772 1.00 80.31 96 LYS A C 1
ATOM 753 O O . LYS A 1 96 ? 16.909 -2.637 -4.741 1.00 80.31 96 LYS A O 1
ATOM 758 N N . GLY A 1 97 ? 17.213 -3.245 -2.604 1.00 79.19 97 GLY A N 1
ATOM 759 C CA . GLY A 1 97 ? 15.805 -3.541 -2.335 1.00 79.19 97 GLY A CA 1
ATOM 760 C C . GLY A 1 97 ? 14.943 -2.279 -2.340 1.00 79.19 97 GLY A C 1
ATOM 761 O O . GLY A 1 97 ? 13.934 -2.246 -3.040 1.00 79.19 97 GLY 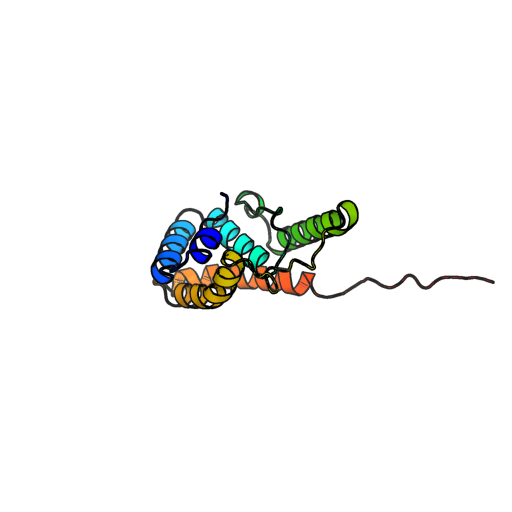A O 1
ATOM 762 N N . ALA A 1 98 ? 15.377 -1.238 -1.629 1.00 76.69 98 ALA A N 1
ATOM 763 C CA . ALA A 1 98 ? 14.703 0.056 -1.588 1.00 76.69 98 ALA A CA 1
ATOM 764 C C . ALA A 1 98 ? 14.670 0.744 -2.958 1.00 76.69 98 ALA A C 1
ATOM 766 O O . ALA A 1 98 ? 13.636 1.261 -3.375 1.00 76.69 98 ALA A O 1
ATOM 767 N N . GLN A 1 99 ? 15.775 0.694 -3.707 1.00 80.38 99 GLN A N 1
ATOM 768 C CA . GLN A 1 99 ? 15.823 1.202 -5.079 1.00 80.38 99 GLN A CA 1
ATOM 769 C C . GLN A 1 99 ? 14.782 0.525 -5.982 1.00 80.38 99 GLN A C 1
ATOM 771 O O . GLN A 1 99 ? 14.013 1.212 -6.646 1.00 80.38 99 GLN A O 1
ATOM 776 N N . ARG A 1 100 ? 14.685 -0.807 -5.942 1.00 87.31 100 ARG A N 1
ATOM 777 C CA . ARG A 1 100 ? 13.698 -1.544 -6.747 1.00 87.31 100 ARG A CA 1
ATOM 778 C C . ARG A 1 100 ? 12.264 -1.203 -6.373 1.00 87.31 100 ARG A C 1
ATOM 780 O O . ARG A 1 100 ? 11.431 -1.079 -7.260 1.00 87.31 100 ARG A O 1
ATOM 787 N N . VAL A 1 101 ? 11.957 -1.040 -5.085 1.00 85.44 101 VAL A N 1
ATOM 788 C CA . VAL A 1 101 ? 10.604 -0.635 -4.672 1.00 85.44 101 VAL A CA 1
ATOM 789 C C . VAL A 1 101 ? 10.260 0.733 -5.253 1.00 85.44 101 VAL A C 1
ATOM 791 O O . VAL A 1 101 ? 9.188 0.871 -5.829 1.00 85.44 101 VAL A O 1
ATOM 794 N N . ARG A 1 102 ? 11.182 1.703 -5.199 1.00 81.81 102 ARG A N 1
ATOM 795 C CA . ARG A 1 102 ? 10.986 3.035 -5.799 1.00 81.81 102 ARG A CA 1
ATOM 796 C C . ARG A 1 102 ? 10.768 2.982 -7.308 1.00 81.81 102 ARG A C 1
ATOM 798 O O . ARG A 1 102 ? 9.857 3.626 -7.812 1.00 81.81 102 ARG A O 1
ATOM 805 N N . GLU A 1 103 ? 11.567 2.192 -8.020 1.00 85.50 103 GLU A N 1
ATOM 806 C CA . GLU A 1 103 ? 11.460 2.030 -9.476 1.00 85.50 103 GLU A CA 1
ATOM 807 C C . GLU A 1 103 ? 10.162 1.313 -9.888 1.00 85.50 103 GLU A C 1
ATOM 809 O O . GLU A 1 103 ? 9.548 1.650 -10.901 1.00 85.50 103 GLU A O 1
ATOM 814 N N . ASN A 1 104 ? 9.712 0.338 -9.094 1.00 89.56 104 ASN A N 1
ATOM 815 C CA . ASN A 1 104 ? 8.520 -0.455 -9.392 1.00 89.56 104 ASN A CA 1
ATOM 816 C C . ASN A 1 104 ? 7.216 0.177 -8.884 1.00 89.56 104 ASN A C 1
ATOM 818 O O . ASN A 1 104 ? 6.149 -0.179 -9.384 1.00 89.56 104 ASN A O 1
ATOM 822 N N . TYR A 1 105 ? 7.278 1.108 -7.929 1.00 87.88 105 TYR A N 1
ATOM 823 C CA . TYR A 1 105 ? 6.101 1.719 -7.308 1.00 87.88 105 TYR A CA 1
ATOM 824 C C . TYR A 1 105 ? 5.156 2.388 -8.324 1.00 87.88 105 TYR A C 1
ATOM 826 O O . TYR A 1 105 ? 3.979 2.038 -8.340 1.00 87.88 105 TYR A O 1
ATOM 834 N N . PRO A 1 106 ? 5.606 3.255 -9.253 1.00 86.81 106 PRO A N 1
ATOM 835 C CA . PRO A 1 106 ? 4.703 3.826 -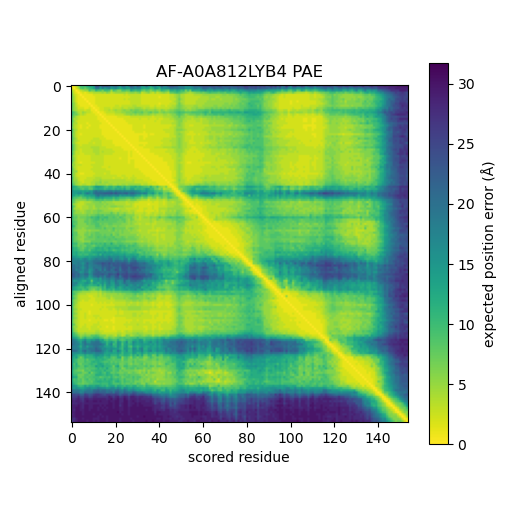10.258 1.00 86.81 106 PRO A CA 1
ATOM 836 C C . PRO A 1 106 ? 4.104 2.766 -11.192 1.00 86.81 106 PRO A C 1
ATOM 838 O O . PRO A 1 106 ? 2.970 2.888 -11.654 1.00 86.81 106 PRO A O 1
ATOM 841 N N . ASN A 1 107 ? 4.869 1.710 -11.476 1.00 89.38 107 ASN A N 1
ATOM 842 C CA . ASN A 1 107 ? 4.464 0.666 -12.407 1.00 89.38 107 ASN A CA 1
ATOM 843 C C . ASN A 1 107 ? 3.393 -0.254 -11.806 1.00 89.38 107 ASN A C 1
ATOM 845 O O . ASN A 1 107 ? 2.493 -0.659 -12.534 1.00 89.38 107 ASN A O 1
ATOM 849 N N . ILE A 1 108 ? 3.427 -0.536 -10.495 1.00 89.06 108 ILE A N 1
ATOM 850 C CA . ILE A 1 108 ? 2.369 -1.337 -9.862 1.00 89.06 108 ILE A CA 1
ATOM 851 C C . ILE A 1 108 ? 1.019 -0.608 -9.868 1.00 89.06 108 ILE A C 1
ATOM 853 O O . ILE A 1 108 ? 0.002 -1.238 -10.136 1.00 89.06 108 ILE A O 1
ATOM 857 N N . TRP A 1 109 ? 0.996 0.718 -9.685 1.00 84.94 109 TRP A N 1
ATOM 858 C CA . TRP A 1 109 ? -0.236 1.506 -9.821 1.00 84.94 109 TRP A CA 1
ATOM 859 C C . TRP A 1 109 ? -0.817 1.426 -11.228 1.00 84.94 109 TRP A C 1
ATOM 861 O O . TRP A 1 109 ? -2.026 1.279 -11.385 1.00 84.94 109 TRP A O 1
ATOM 871 N N . ARG A 1 110 ? 0.044 1.468 -12.253 1.00 84.75 110 ARG A N 1
ATOM 872 C CA . ARG A 1 110 ? -0.389 1.290 -13.642 1.00 84.75 110 ARG A CA 1
ATOM 873 C C . ARG A 1 110 ? -1.052 -0.073 -13.844 1.00 84.75 110 ARG A C 1
ATOM 875 O O . ARG A 1 110 ? -2.134 -0.126 -14.414 1.00 84.75 110 ARG A O 1
ATOM 882 N N . GLU A 1 111 ? -0.440 -1.152 -13.363 1.00 87.50 111 GLU A N 1
ATOM 883 C CA . GLU A 1 111 ? -1.013 -2.498 -13.501 1.00 87.50 111 GLU A CA 1
ATOM 884 C C . GLU A 1 111 ? -2.330 -2.656 -12.725 1.00 87.50 111 GLU A C 1
ATOM 886 O O . GLU A 1 111 ? -3.257 -3.271 -13.240 1.00 87.50 111 GLU A O 1
ATOM 891 N N . LEU A 1 112 ? -2.456 -2.058 -11.532 1.00 82.69 112 LEU A N 1
ATOM 892 C CA . LEU A 1 112 ? -3.706 -2.069 -10.759 1.00 82.69 112 LEU A CA 1
ATOM 893 C C . LEU A 1 112 ? -4.853 -1.354 -11.489 1.00 82.69 112 LEU A C 1
ATOM 895 O O . LEU A 1 112 ? -5.980 -1.834 -11.461 1.00 82.69 112 LEU A O 1
ATOM 899 N N . VAL A 1 113 ? -4.570 -0.237 -12.167 1.00 77.00 113 VAL A N 1
ATOM 900 C CA . VAL A 1 113 ? -5.570 0.504 -12.960 1.00 77.00 113 VAL A CA 1
ATOM 901 C C . VAL A 1 113 ? -5.984 -0.262 -14.221 1.00 77.00 113 VAL A C 1
ATOM 903 O O . VAL A 1 113 ? -7.123 -0.145 -14.662 1.00 77.00 113 VAL A O 1
ATOM 906 N N . LEU A 1 114 ? -5.075 -1.044 -14.808 1.00 79.25 114 LEU A N 1
ATOM 907 C CA . LEU A 1 114 ? -5.325 -1.807 -16.036 1.00 79.25 114 LEU A CA 1
ATOM 908 C C . LEU A 1 114 ? -5.961 -3.189 -15.791 1.00 79.25 114 LEU A C 1
ATOM 910 O O . LEU A 1 114 ? -6.314 -3.872 -16.753 1.00 79.25 114 LEU A O 1
ATOM 914 N N . ALA A 1 115 ? -6.088 -3.628 -14.537 1.00 76.69 115 ALA A N 1
ATOM 915 C CA . ALA A 1 115 ? -6.535 -4.976 -14.199 1.00 76.69 115 ALA A CA 1
ATOM 916 C C . ALA A 1 115 ? -8.076 -5.117 -14.183 1.00 76.69 115 ALA A C 1
ATOM 918 O O . ALA A 1 115 ? -8.754 -4.363 -13.486 1.00 76.69 115 ALA A O 1
ATOM 919 N N . PRO A 1 116 ? -8.659 -6.101 -14.897 1.00 70.62 116 PRO A N 1
ATOM 920 C CA . PRO A 1 116 ? -10.100 -6.354 -14.879 1.00 70.62 116 PRO A CA 1
ATOM 921 C C . PRO A 1 116 ? -10.562 -7.108 -13.610 1.00 70.62 116 PRO A C 1
ATOM 923 O O . PRO A 1 116 ? -9.816 -7.954 -13.119 1.00 70.62 116 PRO A O 1
ATOM 926 N N . PRO A 1 117 ? -11.807 -6.901 -13.121 1.00 59.94 117 PRO A N 1
ATOM 927 C CA . PRO A 1 117 ? -12.786 -5.911 -13.569 1.00 59.94 117 PRO A CA 1
ATOM 928 C C . PRO A 1 117 ? -12.487 -4.529 -12.969 1.00 59.94 117 PRO A C 1
ATOM 930 O O . PRO A 1 117 ? -12.673 -4.286 -11.777 1.00 59.94 117 PRO A O 1
ATOM 933 N N . VAL A 1 118 ? -12.057 -3.617 -13.840 1.00 57.97 118 VAL A N 1
ATOM 934 C CA . VAL A 1 118 ? -11.592 -2.268 -13.502 1.00 57.97 118 VAL A CA 1
ATOM 935 C C . VAL A 1 118 ? -12.689 -1.474 -12.775 1.00 57.97 118 VAL A C 1
ATOM 937 O O . VAL A 1 118 ? -12.416 -0.810 -11.786 1.00 57.97 118 VAL A O 1
ATOM 940 N N . ASP A 1 119 ? -13.953 -1.604 -13.172 1.00 53.66 119 ASP A N 1
ATOM 941 C CA . ASP A 1 119 ? -15.012 -0.669 -12.759 1.00 53.66 119 ASP A CA 1
ATOM 942 C C . ASP A 1 119 ? -15.513 -0.868 -11.315 1.00 53.66 119 ASP A C 1
ATOM 944 O O . ASP A 1 119 ? -15.730 0.100 -10.583 1.00 53.66 119 ASP A O 1
ATOM 948 N N . ALA A 1 120 ? -15.647 -2.121 -10.864 1.00 52.28 120 ALA A N 1
ATOM 949 C CA . ALA A 1 120 ? -16.071 -2.439 -9.495 1.00 52.28 120 ALA A CA 1
ATOM 950 C C . ALA A 1 120 ? -14.951 -2.192 -8.468 1.00 52.28 120 ALA A C 1
ATOM 952 O O . ALA A 1 120 ? -15.206 -1.839 -7.314 1.00 52.28 120 ALA A O 1
ATOM 953 N N . LEU A 1 121 ? -13.702 -2.359 -8.909 1.00 56.28 121 LEU A N 1
ATOM 954 C CA . LEU A 1 121 ? -12.508 -2.117 -8.114 1.00 56.28 121 LEU A CA 1
ATOM 955 C C . LEU A 1 121 ? -12.184 -0.629 -8.046 1.00 56.28 121 LEU A C 1
ATOM 957 O O . LEU A 1 121 ? -11.999 -0.127 -6.947 1.00 56.28 121 LEU A O 1
ATOM 961 N N . LEU A 1 122 ? -12.193 0.106 -9.162 1.00 57.44 122 LEU A N 1
ATOM 962 C CA . LEU A 1 122 ? -11.895 1.539 -9.176 1.00 57.44 122 LEU A CA 1
ATOM 963 C C . LEU A 1 122 ? -12.896 2.349 -8.347 1.00 57.44 122 LEU A C 1
ATOM 965 O O . LEU A 1 122 ? -12.473 3.265 -7.654 1.00 57.44 122 LEU A O 1
ATOM 969 N N . GLY A 1 123 ? -14.188 2.007 -8.335 1.00 59.41 123 GLY A N 1
ATOM 970 C CA . GLY A 1 123 ? -15.172 2.725 -7.515 1.00 59.41 123 GLY A CA 1
ATOM 971 C C . GLY A 1 123 ? -14.834 2.706 -6.019 1.00 59.41 123 GLY A C 1
ATOM 972 O O . GLY A 1 123 ? -14.737 3.756 -5.388 1.00 59.41 123 GLY A O 1
ATOM 973 N N . ASN A 1 124 ? -14.579 1.520 -5.463 1.00 67.81 124 ASN A N 1
ATOM 974 C CA . ASN A 1 124 ? -14.304 1.358 -4.033 1.00 67.81 124 ASN A CA 1
ATOM 975 C C . ASN A 1 124 ? -12.834 1.628 -3.683 1.00 67.81 124 ASN A C 1
ATOM 977 O O . ASN A 1 124 ? -12.543 2.309 -2.702 1.00 67.81 124 ASN A O 1
ATOM 981 N N . LEU A 1 125 ? -11.895 1.130 -4.490 1.00 67.44 125 LEU A N 1
ATOM 982 C CA . LEU A 1 125 ? -10.461 1.288 -4.261 1.00 67.44 125 LEU A CA 1
ATOM 983 C C . LEU A 1 125 ? -10.016 2.735 -4.465 1.00 67.44 125 LEU A C 1
ATOM 985 O O . LEU A 1 125 ? -9.271 3.230 -3.631 1.00 67.44 125 LEU A O 1
ATOM 989 N N . LEU A 1 126 ? -10.472 3.446 -5.508 1.00 68.81 126 LEU A N 1
ATOM 990 C CA . LEU A 1 126 ? -10.087 4.854 -5.680 1.00 68.81 126 LEU A CA 1
ATOM 991 C C . LEU A 1 126 ? -10.691 5.742 -4.597 1.00 68.81 126 LEU A C 1
ATOM 993 O O . LEU A 1 126 ? -10.027 6.678 -4.171 1.00 68.81 126 LEU A O 1
ATOM 997 N N . GLN A 1 127 ? -11.918 5.473 -4.138 1.00 68.31 127 GLN A N 1
ATOM 998 C CA . GLN A 1 127 ? -12.504 6.225 -3.024 1.00 68.31 127 GLN A CA 1
ATOM 999 C C . GLN A 1 127 ? -11.714 6.011 -1.733 1.00 68.31 127 GLN A C 1
ATOM 1001 O O . GLN A 1 127 ? -11.376 6.986 -1.062 1.00 68.31 127 GLN A O 1
ATOM 1006 N N . LEU A 1 128 ? -11.346 4.762 -1.436 1.00 70.12 128 LEU A N 1
ATOM 1007 C CA . LEU A 1 128 ? -10.488 4.432 -0.301 1.00 70.12 128 LEU A CA 1
ATOM 1008 C C . LEU A 1 128 ? -9.118 5.103 -0.440 1.00 70.12 128 LEU A C 1
ATOM 1010 O O . LEU A 1 128 ? -8.699 5.837 0.447 1.00 70.12 128 LEU A O 1
ATOM 1014 N N . LEU A 1 129 ? -8.442 4.935 -1.576 1.00 69.81 129 LEU A N 1
ATOM 1015 C CA . LEU A 1 129 ? -7.149 5.562 -1.850 1.00 69.81 129 LEU A CA 1
ATOM 1016 C C . LEU A 1 129 ? -7.201 7.080 -1.777 1.00 69.81 129 LEU A C 1
ATOM 1018 O O . LEU A 1 129 ? -6.269 7.691 -1.265 1.00 69.81 129 LEU A O 1
ATOM 1022 N N . ARG A 1 130 ? -8.279 7.697 -2.262 1.00 71.69 130 ARG 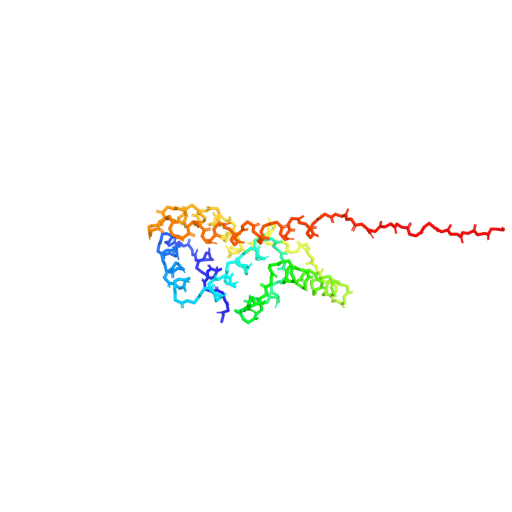A N 1
ATOM 1023 C CA . ARG A 1 130 ? -8.507 9.136 -2.149 1.00 71.69 130 ARG A CA 1
ATOM 1024 C C . ARG A 1 130 ? -8.603 9.545 -0.685 1.00 71.69 130 ARG A C 1
ATOM 1026 O O . ARG A 1 130 ? -7.933 10.500 -0.316 1.00 71.69 130 ARG A O 1
ATOM 1033 N N . ALA A 1 131 ? -9.381 8.835 0.131 1.00 74.56 131 ALA A N 1
ATOM 1034 C CA . ALA A 1 131 ? -9.493 9.119 1.559 1.00 74.56 131 ALA A CA 1
ATOM 1035 C C . ALA A 1 131 ? -8.132 8.999 2.264 1.00 74.56 131 ALA A C 1
ATOM 1037 O O . ALA A 1 131 ? -7.721 9.927 2.948 1.00 74.56 131 ALA A O 1
ATOM 1038 N N . TRP A 1 132 ? -7.374 7.932 1.996 1.00 72.31 132 TRP A N 1
ATOM 1039 C CA . TRP A 1 132 ? -6.014 7.757 2.522 1.00 72.31 132 TRP A CA 1
ATOM 1040 C C . TRP A 1 132 ? -5.042 8.841 2.042 1.00 72.31 132 TRP A C 1
ATOM 1042 O O . TRP A 1 132 ? -4.276 9.382 2.831 1.00 72.31 132 TRP A O 1
ATOM 1052 N N . THR A 1 133 ? -5.081 9.205 0.760 1.00 71.00 133 THR A N 1
ATOM 1053 C CA . THR A 1 133 ? -4.203 10.246 0.199 1.00 71.00 133 THR A CA 1
ATOM 1054 C C . THR A 1 133 ? -4.528 11.619 0.786 1.00 71.00 133 THR A C 1
ATOM 1056 O O . THR A 1 133 ? -3.613 12.384 1.078 1.00 71.00 133 THR A O 1
ATOM 1059 N N . LEU A 1 134 ? -5.814 11.928 0.985 1.00 74.12 134 LEU A N 1
ATOM 1060 C CA . LEU A 1 134 ? -6.252 13.148 1.664 1.00 74.12 134 LEU A CA 1
ATOM 1061 C C . LEU A 1 134 ? -5.805 13.152 3.127 1.00 74.12 134 LEU A C 1
ATOM 1063 O O . LEU A 1 134 ? -5.214 14.140 3.548 1.00 74.12 134 LEU A O 1
ATOM 1067 N N . ALA A 1 135 ? -5.982 12.041 3.847 1.00 70.75 135 ALA A N 1
ATOM 1068 C CA . ALA A 1 135 ? -5.528 11.879 5.227 1.00 70.75 135 ALA A CA 1
ATOM 1069 C C . ALA A 1 135 ? -4.020 12.153 5.366 1.00 70.75 135 ALA A C 1
ATOM 1071 O O . ALA A 1 135 ? -3.597 12.961 6.194 1.00 70.75 135 ALA A O 1
ATOM 1072 N N . PHE A 1 136 ? -3.198 11.548 4.500 1.00 69.38 136 PHE A N 1
ATOM 1073 C CA . PHE A 1 136 ? -1.756 11.805 4.467 1.00 69.38 136 PHE A CA 1
ATOM 1074 C C . PHE A 1 136 ? -1.427 13.262 4.113 1.00 69.38 136 PHE A C 1
ATOM 1076 O O . PHE A 1 136 ? -0.556 13.863 4.737 1.00 69.38 136 PHE A O 1
ATOM 1083 N N . ALA A 1 137 ? -2.119 13.855 3.136 1.00 71.69 137 ALA A N 1
ATOM 1084 C CA . ALA A 1 137 ? -1.874 15.234 2.717 1.00 71.69 137 ALA A CA 1
ATOM 1085 C C . ALA A 1 137 ? -2.272 16.266 3.786 1.00 71.69 137 ALA A C 1
ATOM 1087 O O . ALA A 1 137 ? -1.605 17.288 3.929 1.00 71.69 137 ALA A O 1
ATO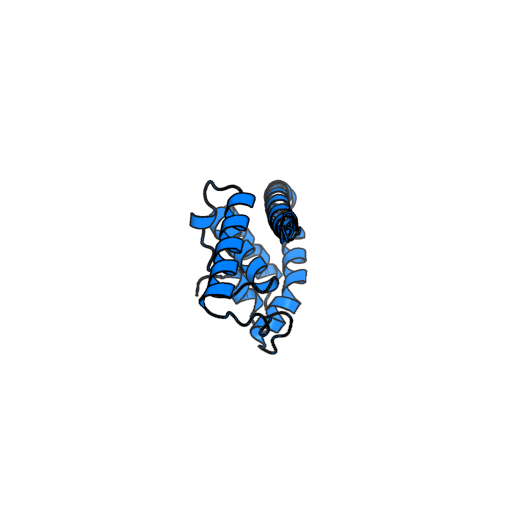M 1088 N N . GLU A 1 138 ? -3.351 16.019 4.527 1.00 73.62 138 GLU A N 1
ATOM 1089 C CA . GLU A 1 138 ? -3.805 16.868 5.632 1.00 73.62 138 GLU A CA 1
ATOM 1090 C C . GLU A 1 138 ? -2.869 16.771 6.831 1.00 73.62 138 GLU A C 1
ATOM 1092 O O . GLU A 1 138 ? -2.541 17.795 7.423 1.00 73.62 138 GLU A O 1
ATOM 1097 N N . CYS A 1 139 ? -2.341 15.580 7.108 1.00 62.09 139 CYS A N 1
ATOM 1098 C CA . CYS A 1 139 ? -1.329 15.382 8.137 1.00 62.09 139 CYS A CA 1
ATOM 1099 C C . CYS A 1 139 ? -0.009 16.127 7.851 1.00 62.09 139 CYS A C 1
ATOM 1101 O O . CYS A 1 139 ? 0.731 16.457 8.775 1.00 62.09 139 CYS A O 1
ATOM 1103 N N . LEU A 1 140 ? 0.294 16.400 6.576 1.00 54.47 140 LEU A N 1
ATOM 1104 C CA . LEU A 1 140 ? 1.459 17.181 6.152 1.00 54.47 140 LEU A CA 1
ATOM 1105 C C . LEU A 1 140 ? 1.214 18.695 6.156 1.00 54.47 140 LEU A C 1
ATOM 1107 O O . LEU A 1 140 ? 2.164 19.448 5.938 1.00 54.47 140 LEU A O 1
ATOM 1111 N N . ARG A 1 141 ? -0.025 19.170 6.364 1.00 50.03 141 ARG A N 1
ATOM 1112 C CA . ARG A 1 141 ? -0.271 20.612 6.461 1.00 50.03 141 ARG A CA 1
ATOM 1113 C C . ARG A 1 141 ? 0.257 21.108 7.805 1.00 50.03 141 ARG A C 1
ATOM 1115 O O . ARG A 1 141 ? -0.263 20.701 8.843 1.00 50.03 141 ARG A O 1
ATOM 1122 N N . PRO A 1 142 ? 1.249 22.013 7.812 1.00 45.78 142 PRO A N 1
ATOM 1123 C CA . PRO A 1 142 ? 1.658 22.674 9.033 1.00 45.78 142 PRO A CA 1
ATOM 1124 C C . PRO A 1 142 ? 0.538 23.642 9.413 1.00 45.78 142 PRO A C 1
ATOM 1126 O O . PRO A 1 142 ? 0.459 24.751 8.891 1.00 45.78 142 PRO A O 1
ATOM 1129 N N . SER A 1 143 ? -0.354 23.215 10.294 1.00 48.12 143 SER A N 1
ATOM 1130 C CA . SER A 1 143 ? -1.327 24.108 10.913 1.00 48.12 143 SER A CA 1
ATOM 1131 C C . SER A 1 143 ? -1.276 23.869 12.417 1.00 48.12 143 SER A C 1
ATOM 1133 O O . SER A 1 143 ? -1.483 22.752 12.874 1.00 48.12 143 SER A O 1
ATOM 1135 N N . ASP A 1 144 ? -0.952 24.948 13.132 1.00 44.62 144 ASP A N 1
ATOM 1136 C CA . ASP A 1 144 ? -1.060 25.146 14.583 1.00 44.62 144 ASP A CA 1
ATOM 1137 C C . ASP A 1 144 ? 0.161 24.867 15.476 1.00 44.62 144 ASP A C 1
ATOM 1139 O O . ASP A 1 144 ? 0.019 24.665 16.680 1.00 44.62 144 ASP A O 1
ATOM 1143 N N . VAL A 1 145 ? 1.385 25.051 14.966 1.00 44.47 145 VAL A N 1
ATOM 1144 C CA . VAL A 1 145 ? 2.470 2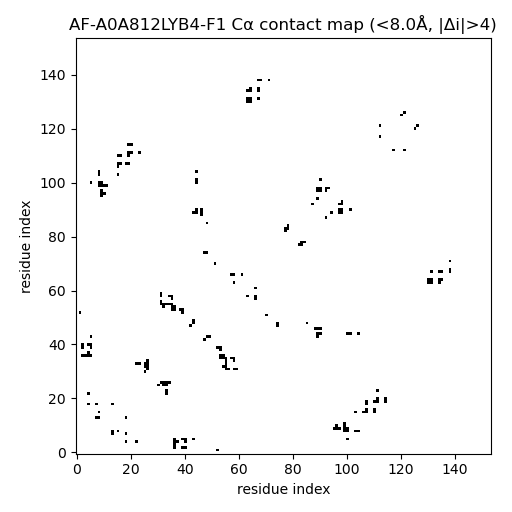5.551 15.838 1.00 44.47 145 VAL A CA 1
ATOM 1145 C C . VAL A 1 145 ? 2.451 27.073 15.776 1.00 44.47 145 VAL A C 1
ATOM 1147 O O . VAL A 1 145 ? 3.242 27.701 15.075 1.00 44.47 145 VAL A O 1
ATOM 1150 N N . THR A 1 146 ? 1.518 27.684 16.505 1.00 39.50 146 THR A N 1
ATOM 1151 C CA . THR A 1 146 ? 1.690 29.088 16.890 1.00 39.50 146 THR A CA 1
ATOM 1152 C C . THR A 1 146 ? 2.847 29.096 17.887 1.00 39.50 146 THR A C 1
ATOM 1154 O O . THR A 1 146 ? 2.702 28.487 18.950 1.00 39.50 146 THR A O 1
ATOM 1157 N N . PRO A 1 147 ? 4.011 29.710 17.603 1.00 40.38 147 PRO A N 1
ATOM 1158 C CA . PRO A 1 147 ? 5.007 29.880 18.643 1.00 40.38 147 PRO A CA 1
ATOM 1159 C C . PRO A 1 147 ? 4.356 30.770 19.696 1.00 40.38 147 PRO A C 1
ATOM 1161 O O . PRO A 1 147 ? 3.991 31.908 19.401 1.00 40.38 147 PRO A O 1
ATOM 1164 N N . ALA A 1 148 ? 4.144 30.225 20.896 1.00 42.38 148 ALA A N 1
ATOM 1165 C CA . ALA A 1 148 ? 3.701 30.999 22.040 1.00 42.38 148 ALA A CA 1
ATOM 1166 C C . ALA A 1 148 ? 4.622 32.218 22.141 1.00 42.38 148 ALA A C 1
ATOM 1168 O O . ALA A 1 148 ? 5.818 32.094 22.416 1.00 42.38 148 ALA A O 1
ATOM 1169 N N . ALA A 1 149 ? 4.078 33.388 21.807 1.00 42.84 149 ALA A N 1
ATOM 1170 C CA . ALA A 1 149 ? 4.801 34.634 21.892 1.00 42.84 149 ALA A CA 1
ATOM 1171 C C . ALA A 1 149 ? 5.258 34.780 23.343 1.00 42.84 149 ALA A C 1
ATOM 1173 O O . ALA A 1 149 ? 4.447 34.803 24.268 1.00 42.84 149 ALA A O 1
ATOM 1174 N N . ASN A 1 150 ? 6.576 34.814 23.528 1.00 40.94 150 ASN A N 1
ATOM 1175 C CA . ASN A 1 150 ? 7.222 35.089 24.797 1.00 40.94 150 ASN A CA 1
ATOM 1176 C C . ASN A 1 150 ? 6.640 36.376 25.398 1.00 40.94 150 ASN A C 1
ATOM 1178 O O . ASN A 1 150 ? 7.041 37.476 25.017 1.00 40.94 150 ASN A O 1
ATOM 1182 N N . HIS A 1 151 ? 5.759 36.250 26.390 1.00 43.00 151 HIS A N 1
ATOM 1183 C CA . HIS A 1 151 ? 5.536 37.311 27.362 1.00 43.00 151 HIS A CA 1
ATOM 1184 C C . HIS A 1 151 ? 6.781 37.401 28.251 1.00 43.00 151 HIS A C 1
ATOM 1186 O O . HIS A 1 151 ? 6.849 36.832 29.337 1.00 43.00 151 HIS A O 1
ATOM 1192 N N . ARG A 1 152 ? 7.800 38.119 27.770 1.00 47.78 152 ARG A N 1
ATOM 1193 C CA . ARG A 1 152 ? 8.739 38.803 28.659 1.00 47.78 152 ARG A CA 1
ATOM 1194 C C . ARG A 1 152 ? 8.096 40.129 29.042 1.00 47.78 152 ARG A C 1
ATOM 1196 O O . ARG A 1 152 ? 8.229 41.109 28.317 1.00 47.78 152 ARG A O 1
ATOM 1203 N N . SER A 1 153 ? 7.386 40.135 30.163 1.00 49.09 153 SER A N 1
ATOM 1204 C CA . SER A 1 153 ? 7.164 41.371 30.907 1.00 49.09 153 SER A CA 1
ATOM 1205 C C . SER A 1 153 ? 8.500 41.758 31.543 1.00 49.09 153 SER A C 1
ATOM 1207 O O . SER A 1 153 ? 9.061 40.978 32.316 1.00 49.09 153 SER A O 1
ATOM 1209 N N . GLN A 1 154 ? 9.035 42.906 31.133 1.00 46.69 154 GLN A N 1
ATOM 1210 C CA . GLN A 1 154 ? 9.927 43.706 31.972 1.00 46.69 154 GLN A CA 1
ATOM 1211 C C . GLN A 1 154 ? 9.079 44.541 32.928 1.00 46.69 154 GLN A C 1
ATOM 1213 O O . GLN A 1 154 ? 7.945 44.895 32.527 1.00 46.69 154 GLN A O 1
#

Organism: NCBI:txid878477